Protein AF-R8YKS2-F1 (afdb_monomer_lite)

Secondary structure (DSSP, 8-state):
---HHHHHHHHHHHHHHHHHHHHHHHIIIIIHHHHHHHHSEEEEEEETTEEEEEEEE--SS-TTS---EEEEE----TT--HHHHHHHTTHHHHHHTTT-EEEEE-

Organism: NCBI:txid1217691

pLDDT: mean 81.79, std 11.74, range [42.0, 95.81]

Radius of gyration: 21.77 Å; chains: 1; bounding box: 53×38×58 Å

Foldseek 3Di:
DPDPVVVVVVCVVVVVVVVVVVVVCCCLPPVQLVVLVVQWDWDWDDDPNDTKIKTWHAAPPDPPDDAAEDEAEDDDDPPDPPQSVCSSVCVRVVVSPVRYTYMYID

InterPro domains:
  IPR029058 Alpha/Beta hydrolase fold [SSF53474] (13-104)

Sequence (106 aa):
MLSKQKKNIALYYIFPLILVMGFYAFFRVSILPYIYIKQAQHQLLTANNQTTEIYWKEPDLFADKKYPAIVFLHGIQKDKQGAKAFVRSGLLNEYAKRTFSVLLYL

Structure (mmCIF, N/CA/C/O backbone):
data_AF-R8YKS2-F1
#
_entry.id   AF-R8YKS2-F1
#
loop_
_atom_site.group_PDB
_atom_site.id
_atom_site.type_symbol
_atom_site.label_atom_id
_atom_site.label_alt_id
_atom_site.label_comp_id
_atom_site.label_asym_id
_atom_site.label_entity_id
_atom_site.label_seq_id
_atom_site.pdbx_PDB_ins_code
_atom_site.Cartn_x
_atom_site.Cartn_y
_atom_site.Cartn_z
_atom_site.occupancy
_atom_site.B_iso_or_equiv
_atom_site.auth_seq_id
_atom_site.auth_comp_id
_atom_site.auth_asym_id
_atom_site.auth_atom_id
_atom_site.pdbx_PDB_model_num
ATOM 1 N N . MET A 1 1 ? -37.844 17.939 37.220 1.00 42.00 1 MET A N 1
ATOM 2 C CA . MET A 1 1 ? -36.383 17.694 37.286 1.00 42.00 1 MET A CA 1
ATOM 3 C C . MET A 1 1 ? -36.116 16.228 36.968 1.00 42.00 1 MET A C 1
ATOM 5 O O . MET A 1 1 ? -36.418 15.381 37.797 1.00 42.00 1 MET A O 1
ATOM 9 N N . LEU A 1 2 ? -35.617 15.898 35.769 1.00 52.38 2 LEU A N 1
ATOM 10 C CA . LEU A 1 2 ? -35.167 14.529 35.488 1.00 52.38 2 LEU A CA 1
ATOM 11 C C . LEU A 1 2 ? -33.912 14.255 36.328 1.00 52.38 2 LEU A C 1
ATOM 13 O O . LEU A 1 2 ? -32.902 14.940 36.172 1.00 52.38 2 LEU A O 1
ATOM 17 N N . SER A 1 3 ? -34.013 13.285 37.237 1.00 54.81 3 SER A N 1
ATOM 18 C CA . SER A 1 3 ? -32.937 12.842 38.126 1.00 54.81 3 SER A CA 1
ATOM 19 C C . SER A 1 3 ? -31.615 12.670 37.364 1.00 54.81 3 SER A C 1
AT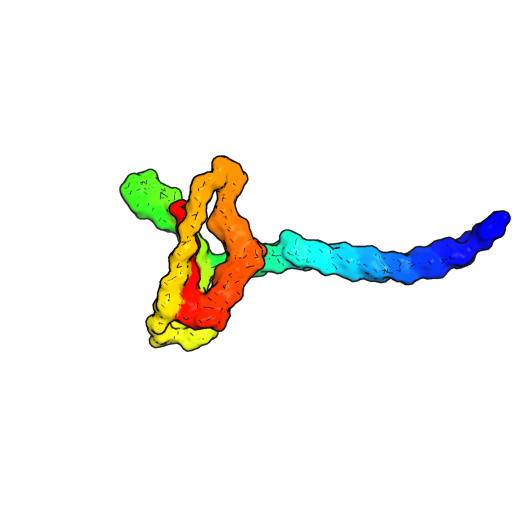OM 21 O O . SER A 1 3 ? -31.547 11.934 36.375 1.00 54.81 3 SER A O 1
ATOM 23 N N . LYS A 1 4 ? -30.556 13.328 37.861 1.00 57.66 4 LYS A N 1
ATOM 24 C CA . LYS A 1 4 ? -29.156 13.220 37.403 1.00 57.66 4 LYS A CA 1
ATOM 25 C C . LYS A 1 4 ? -28.714 11.766 37.148 1.00 57.66 4 LYS A C 1
ATOM 27 O O . LYS A 1 4 ? -27.868 11.544 36.289 1.00 57.66 4 LYS A O 1
ATOM 32 N N . GLN A 1 5 ? -29.311 10.780 37.829 1.00 58.19 5 GLN A N 1
ATOM 33 C CA . GLN A 1 5 ? -29.003 9.356 37.653 1.00 58.19 5 GLN A CA 1
ATOM 34 C C . GLN A 1 5 ? -29.345 8.807 36.259 1.00 58.19 5 GLN A C 1
ATOM 36 O O . GLN A 1 5 ? -28.549 8.052 35.707 1.00 58.19 5 GLN A O 1
ATOM 41 N N . LYS A 1 6 ? -30.474 9.194 35.640 1.00 56.66 6 LYS A N 1
ATOM 42 C CA . LYS A 1 6 ? -30.853 8.661 34.311 1.00 56.66 6 LYS A CA 1
ATOM 43 C C . LYS A 1 6 ? -29.921 9.141 33.193 1.00 56.66 6 LYS A C 1
ATOM 45 O O . LYS A 1 6 ? -29.705 8.423 32.222 1.00 56.66 6 LYS A O 1
ATOM 50 N N . LYS A 1 7 ? -29.338 10.336 33.344 1.00 57.31 7 LYS A N 1
ATOM 51 C CA . LYS A 1 7 ? -28.437 10.943 32.351 1.00 57.31 7 LYS A CA 1
ATOM 52 C C . LYS A 1 7 ? -27.078 10.225 32.278 1.00 57.31 7 LYS A C 1
ATOM 54 O O . LYS A 1 7 ? -26.503 10.133 31.199 1.00 57.31 7 LYS A O 1
ATOM 59 N N . ASN A 1 8 ? -26.612 9.657 33.393 1.00 65.00 8 ASN A N 1
ATOM 60 C CA . ASN A 1 8 ? -25.343 8.922 33.462 1.00 65.00 8 ASN A CA 1
ATOM 61 C C . ASN A 1 8 ? -25.431 7.505 32.875 1.00 65.00 8 ASN A C 1
ATOM 63 O O . ASN A 1 8 ? -24.461 7.036 32.289 1.00 65.00 8 ASN A O 1
ATOM 67 N N . ILE A 1 9 ? -26.591 6.845 32.974 1.00 68.00 9 ILE A N 1
ATOM 68 C CA . ILE A 1 9 ? -26.792 5.500 32.408 1.00 68.00 9 ILE A CA 1
ATOM 69 C C . ILE A 1 9 ? -26.740 5.555 30.877 1.00 68.00 9 ILE A C 1
ATOM 71 O O . ILE A 1 9 ? -26.024 4.777 30.259 1.00 68.00 9 ILE A O 1
ATOM 75 N N . ALA A 1 10 ? -27.425 6.521 30.255 1.00 72.88 10 ALA A N 1
ATOM 76 C CA . ALA A 1 10 ? -27.366 6.708 28.804 1.00 72.88 10 ALA A CA 1
ATOM 77 C C . ALA A 1 10 ? -25.936 7.011 28.316 1.00 72.88 10 ALA A C 1
ATOM 79 O O . ALA A 1 10 ? -25.497 6.467 27.305 1.00 72.88 10 ALA A O 1
ATOM 80 N N . LEU A 1 11 ? -25.179 7.821 29.066 1.00 76.00 11 LEU A N 1
ATOM 81 C CA . LEU A 1 11 ? -23.781 8.128 28.754 1.00 76.00 11 LEU A CA 1
ATOM 82 C C . LEU A 1 11 ? -22.885 6.879 28.818 1.00 76.00 11 LEU A C 1
ATOM 84 O O . LEU A 1 11 ? -21.996 6.732 27.986 1.00 76.00 11 LEU A O 1
ATOM 88 N N . TYR A 1 12 ? -23.158 5.960 29.748 1.00 81.00 12 TYR A N 1
ATOM 89 C CA . TYR A 1 12 ? -22.423 4.701 29.896 1.00 81.00 12 TYR A CA 1
ATOM 90 C C . TYR A 1 12 ? -22.600 3.754 28.700 1.00 81.00 12 TYR A C 1
ATOM 92 O O . TYR A 1 12 ? -21.694 2.988 28.396 1.00 81.00 12 TYR A O 1
ATOM 100 N N . TYR A 1 13 ? -23.728 3.830 27.986 1.00 80.19 13 TYR A N 1
ATOM 101 C CA . TYR A 1 13 ? -23.955 3.055 26.758 1.00 80.19 13 TYR A CA 1
ATOM 102 C C . TYR A 1 13 ? -23.475 3.775 25.491 1.00 80.19 13 TYR A C 1
ATOM 104 O O . TYR A 1 13 ? -23.023 3.131 24.546 1.00 80.19 13 TYR A O 1
ATOM 112 N N . ILE A 1 14 ? -23.531 5.109 25.467 1.00 87.38 14 ILE A N 1
ATOM 113 C CA . ILE A 1 14 ? -23.097 5.916 24.317 1.00 87.38 14 ILE A CA 1
ATOM 114 C C . ILE A 1 14 ? -21.566 6.019 24.255 1.00 87.38 14 ILE A C 1
ATOM 116 O O . ILE A 1 14 ? -20.987 5.981 23.170 1.00 87.38 14 ILE A O 1
ATOM 120 N N . PHE A 1 15 ? -20.891 6.122 25.400 1.00 88.06 15 PHE A N 1
ATOM 121 C CA . PHE A 1 15 ? -19.440 6.300 25.454 1.00 88.06 15 PHE A CA 1
ATOM 122 C C . PHE A 1 15 ? -18.649 5.131 24.830 1.00 88.06 15 PHE A C 1
ATOM 124 O O . PHE A 1 15 ? -17.799 5.405 23.982 1.00 88.06 15 PHE A O 1
ATOM 131 N N . PRO A 1 16 ? -18.939 3.846 25.131 1.00 92.00 16 PRO A N 1
ATOM 132 C CA . PRO A 1 16 ? -18.283 2.718 24.469 1.00 92.00 16 PRO A CA 1
ATOM 133 C C . PRO A 1 16 ? -18.506 2.721 22.958 1.00 92.00 16 PRO A C 1
ATOM 135 O O . PRO A 1 16 ? -17.592 2.409 22.203 1.00 92.00 16 PRO A O 1
ATOM 138 N N . LEU A 1 17 ? -19.698 3.118 22.502 1.00 91.19 17 LEU A N 1
ATOM 139 C CA . LEU A 1 17 ? -20.011 3.183 21.078 1.00 91.19 17 LEU A CA 1
ATOM 140 C C . LEU A 1 17 ? -19.175 4.255 20.367 1.00 91.19 17 LEU A C 1
ATOM 142 O O . LEU A 1 17 ? -18.580 3.977 19.328 1.00 91.19 17 LEU A O 1
ATOM 146 N N . ILE A 1 18 ? -19.078 5.458 20.944 1.00 91.94 18 ILE A N 1
ATOM 147 C CA . ILE A 1 18 ? -18.218 6.532 20.420 1.00 91.94 18 ILE A CA 1
ATOM 148 C C . ILE A 1 18 ? -16.758 6.080 20.406 1.00 91.94 18 ILE A C 1
ATOM 150 O O . ILE A 1 18 ? -16.055 6.318 19.426 1.00 91.94 18 ILE A O 1
ATOM 154 N N . LEU A 1 19 ? -16.313 5.396 21.461 1.00 94.19 19 LEU A N 1
ATOM 155 C CA . LEU A 1 19 ? -14.958 4.872 21.558 1.00 94.19 19 LEU A CA 1
ATOM 156 C C . LEU A 1 19 ? -14.669 3.868 20.430 1.00 94.19 19 LEU A C 1
ATOM 158 O O . LEU A 1 19 ? -13.681 4.020 19.718 1.00 94.19 19 LEU A O 1
ATOM 162 N N . VAL A 1 20 ? -15.555 2.890 20.212 1.00 94.94 20 VAL A N 1
ATOM 163 C CA . VAL A 1 20 ? -15.422 1.885 19.142 1.00 94.94 20 VAL A CA 1
ATOM 164 C C . VAL A 1 20 ? -15.416 2.540 17.762 1.00 94.94 20 VAL A C 1
ATOM 166 O O . VAL A 1 20 ? -14.550 2.235 16.943 1.00 94.94 20 VAL A O 1
ATOM 169 N N . MET A 1 21 ? -16.334 3.475 17.505 1.00 95.25 21 MET A N 1
ATOM 170 C CA . MET A 1 21 ? -16.390 4.200 16.232 1.00 95.25 21 MET A CA 1
ATOM 171 C C . MET A 1 21 ? -15.140 5.058 16.010 1.00 95.25 21 MET A C 1
ATOM 173 O O . MET A 1 21 ? -14.605 5.090 14.902 1.00 95.25 21 MET A O 1
ATOM 177 N N . GLY A 1 22 ? -14.640 5.707 17.065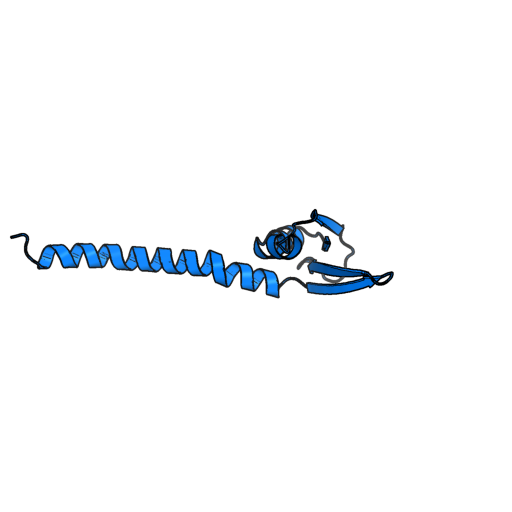 1.00 94.44 22 GLY A N 1
ATOM 178 C CA . GLY A 1 22 ? -13.406 6.487 17.041 1.00 94.44 22 GLY A CA 1
ATOM 179 C C . GLY A 1 22 ? -12.187 5.624 16.724 1.00 94.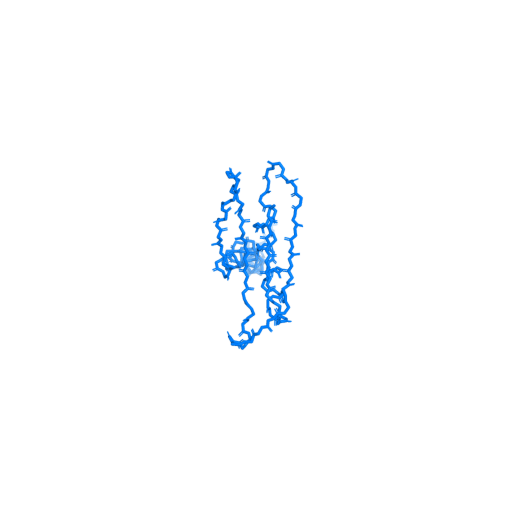44 22 GLY A C 1
ATOM 180 O O . GLY A 1 22 ? -11.420 5.961 15.823 1.00 94.44 22 GLY A O 1
ATOM 181 N N . PHE A 1 23 ? -12.044 4.473 17.386 1.00 95.81 23 PHE A N 1
ATOM 182 C CA . PHE A 1 23 ? -10.981 3.512 17.083 1.00 95.81 23 PHE A CA 1
ATOM 183 C C . PHE A 1 23 ? -11.081 2.972 15.661 1.00 95.81 23 PHE A C 1
ATOM 185 O O . PHE A 1 23 ? -10.071 2.909 14.963 1.00 95.81 23 PHE A O 1
ATOM 192 N N . TYR A 1 24 ? -12.285 2.620 15.207 1.00 95.00 24 TYR A N 1
ATOM 193 C CA . TYR A 1 24 ? -12.498 2.132 13.848 1.00 95.00 24 TYR A CA 1
ATOM 194 C C . TYR A 1 24 ? -12.089 3.178 12.803 1.00 95.00 24 TYR A C 1
ATOM 196 O O . TYR A 1 24 ? -11.335 2.870 11.877 1.00 95.00 24 TYR A O 1
ATOM 204 N N . ALA A 1 25 ? -12.534 4.426 12.974 1.00 95.12 25 ALA A N 1
ATOM 205 C CA . ALA A 1 25 ? -12.181 5.526 12.084 1.00 95.12 25 ALA A CA 1
ATOM 206 C C . ALA A 1 25 ? -10.670 5.806 12.103 1.00 95.12 25 ALA A C 1
ATOM 208 O O . ALA A 1 25 ? -10.049 5.896 11.044 1.00 95.12 25 ALA A O 1
ATOM 209 N N . PHE A 1 26 ? -10.059 5.868 13.289 1.00 94.12 26 PHE A N 1
ATOM 210 C CA . PHE A 1 26 ? -8.617 6.062 13.443 1.00 94.12 26 PHE A CA 1
ATOM 211 C C . PHE A 1 26 ? -7.813 4.951 12.759 1.00 94.12 26 PHE A C 1
ATOM 213 O O . PHE A 1 26 ? -6.877 5.224 12.004 1.00 94.12 26 PHE A O 1
ATOM 220 N N . PHE A 1 27 ? -8.209 3.694 12.958 1.00 94.06 27 PHE A N 1
ATOM 221 C CA . PHE A 1 27 ? -7.536 2.562 12.337 1.00 94.06 27 PHE A CA 1
ATOM 222 C C . PHE A 1 27 ? -7.646 2.615 10.809 1.00 94.06 27 PHE A C 1
ATOM 224 O O . PHE A 1 27 ? -6.645 2.460 10.112 1.00 94.06 27 PHE A O 1
ATOM 231 N N . ARG A 1 28 ? -8.843 2.885 10.276 1.00 91.06 28 ARG A N 1
ATOM 232 C CA . ARG A 1 28 ? -9.100 2.941 8.828 1.00 91.06 28 ARG A CA 1
ATOM 233 C C . ARG A 1 28 ? -8.408 4.099 8.120 1.00 91.06 28 ARG A C 1
ATOM 235 O O . ARG A 1 28 ? -7.953 3.908 6.998 1.00 91.06 28 ARG A O 1
ATOM 242 N N . VAL A 1 29 ? -8.366 5.281 8.730 1.00 90.12 29 VAL A N 1
ATOM 243 C CA . VAL A 1 29 ? -7.873 6.504 8.073 1.00 90.12 29 VAL A CA 1
ATOM 244 C C . VAL A 1 29 ? -6.373 6.703 8.288 1.00 90.12 29 VAL A C 1
ATOM 246 O O . VAL A 1 29 ? -5.698 7.228 7.404 1.00 90.12 29 VAL A O 1
ATOM 249 N N . SER A 1 30 ? -5.836 6.256 9.424 1.00 89.44 30 SER A N 1
ATOM 250 C CA . SER A 1 30 ? -4.447 6.540 9.801 1.00 89.44 30 SER A CA 1
ATOM 251 C C . SER A 1 30 ? -3.564 5.298 9.754 1.00 89.44 30 SER A C 1
ATOM 253 O O . SER A 1 30 ? -2.546 5.294 9.064 1.00 89.44 30 SER A O 1
ATOM 255 N N . ILE A 1 31 ? -3.948 4.230 10.459 1.00 92.75 31 ILE A N 1
ATOM 256 C CA . ILE A 1 31 ? -3.083 3.051 10.627 1.00 92.75 31 ILE A CA 1
ATOM 257 C C . ILE A 1 31 ? -3.032 2.217 9.346 1.00 92.75 31 ILE A C 1
ATOM 259 O O . ILE A 1 31 ? -1.953 1.887 8.858 1.00 92.75 31 ILE A O 1
ATOM 263 N N . LEU A 1 32 ? -4.189 1.886 8.778 1.00 92.81 32 LEU A N 1
ATOM 264 C CA . LEU A 1 32 ? -4.273 0.980 7.638 1.00 92.81 32 LEU A CA 1
ATOM 265 C C . LEU A 1 32 ? -3.561 1.538 6.385 1.00 92.81 32 LEU A C 1
ATOM 267 O O . LEU A 1 32 ? -2.736 0.821 5.815 1.00 92.81 32 LEU A O 1
ATOM 271 N N . PRO A 1 33 ? -3.746 2.818 5.997 1.00 91.25 33 PRO A N 1
ATOM 272 C CA . PRO A 1 33 ? -3.018 3.396 4.869 1.00 91.25 33 PRO A CA 1
ATOM 273 C C . PRO A 1 33 ? -1.513 3.496 5.129 1.00 91.25 33 PRO A C 1
ATOM 275 O O . PRO A 1 33 ? -0.720 3.360 4.198 1.00 91.25 33 PRO A O 1
ATOM 278 N N . TYR A 1 34 ? -1.107 3.718 6.385 1.00 90.81 34 TYR A N 1
ATOM 279 C CA . TYR A 1 34 ? 0.303 3.724 6.770 1.00 90.81 34 TYR A CA 1
ATOM 280 C C . TYR A 1 34 ? 0.950 2.350 6.561 1.00 90.81 34 TYR A C 1
ATOM 282 O O . TYR A 1 34 ? 2.022 2.268 5.960 1.00 90.81 34 TYR A O 1
ATOM 290 N N . ILE A 1 35 ? 0.279 1.274 6.988 1.00 91.94 35 ILE A N 1
ATOM 291 C CA . ILE A 1 35 ? 0.742 -0.104 6.772 1.00 91.94 35 ILE A CA 1
ATOM 292 C C . ILE A 1 35 ? 0.888 -0.387 5.275 1.00 91.94 35 ILE A C 1
ATOM 294 O O . ILE A 1 35 ? 1.917 -0.903 4.848 1.00 91.94 35 ILE A O 1
ATOM 298 N N . TYR A 1 36 ? -0.103 -0.009 4.464 1.00 92.12 36 TYR A N 1
ATOM 299 C CA . TYR A 1 36 ? -0.061 -0.250 3.021 1.00 92.12 36 TYR A CA 1
ATOM 300 C C . TYR A 1 36 ? 1.081 0.484 2.323 1.00 92.12 36 TYR A C 1
ATOM 302 O O . TYR A 1 36 ? 1.760 -0.110 1.490 1.00 92.12 36 TYR A O 1
ATOM 310 N N . ILE A 1 37 ? 1.356 1.735 2.706 1.00 88.25 37 ILE A N 1
ATOM 311 C CA . ILE A 1 37 ? 2.526 2.460 2.193 1.00 88.25 37 ILE A CA 1
ATOM 312 C C . ILE A 1 37 ? 3.823 1.744 2.572 1.00 88.25 37 ILE A C 1
ATOM 314 O O . ILE A 1 37 ? 4.719 1.643 1.745 1.00 88.25 37 ILE A O 1
ATOM 318 N N . LYS A 1 38 ? 3.938 1.252 3.810 1.00 90.06 38 LYS A N 1
ATOM 319 C CA . LYS A 1 38 ? 5.146 0.563 4.283 1.00 90.06 38 LYS A CA 1
ATOM 320 C C . LYS A 1 38 ? 5.377 -0.800 3.629 1.00 90.06 38 LYS A C 1
ATOM 322 O O . LYS A 1 38 ? 6.518 -1.238 3.578 1.00 90.06 38 LYS A O 1
ATOM 327 N N . GLN A 1 39 ? 4.319 -1.458 3.166 1.00 89.62 39 GLN A N 1
ATOM 328 C CA . GLN A 1 39 ? 4.401 -2.747 2.474 1.00 89.62 39 GLN A CA 1
ATOM 329 C C . GLN A 1 39 ? 4.733 -2.615 0.984 1.00 89.62 39 GLN A C 1
ATOM 331 O O . GLN A 1 39 ? 5.180 -3.587 0.383 1.00 89.62 39 GLN A O 1
ATOM 336 N N . ALA A 1 40 ? 4.496 -1.448 0.385 1.00 91.00 40 ALA A N 1
ATOM 337 C CA . ALA A 1 40 ? 4.884 -1.186 -0.991 1.00 91.00 40 ALA A CA 1
ATOM 338 C C . ALA A 1 40 ? 6.391 -0.919 -1.074 1.00 91.00 40 ALA A C 1
ATOM 340 O O . ALA A 1 40 ? 6.941 -0.137 -0.294 1.00 91.00 40 ALA A O 1
ATOM 341 N N . GLN A 1 41 ? 7.051 -1.516 -2.059 1.00 91.50 41 GLN A N 1
ATOM 342 C CA . GLN A 1 41 ? 8.370 -1.075 -2.478 1.00 91.50 41 GLN A CA 1
ATOM 343 C C . GLN A 1 41 ? 8.234 0.256 -3.208 1.00 91.50 41 GLN A C 1
ATOM 345 O O . GLN A 1 41 ? 7.265 0.509 -3.926 1.00 91.50 41 GLN A O 1
ATOM 350 N N . HIS A 1 42 ? 9.209 1.125 -2.984 1.00 90.75 42 HIS A N 1
ATOM 351 C CA . HIS A 1 42 ? 9.213 2.481 -3.496 1.00 90.75 42 HIS A CA 1
ATOM 352 C C . HIS A 1 42 ? 10.590 2.799 -4.065 1.00 90.75 42 HIS A C 1
ATOM 354 O O . HIS A 1 42 ? 11.604 2.581 -3.399 1.00 90.75 42 HIS A O 1
ATOM 360 N N . GLN A 1 43 ? 10.618 3.321 -5.287 1.00 88.94 43 GLN A N 1
ATOM 361 C CA . GLN A 1 43 ? 11.848 3.674 -5.977 1.00 88.94 43 GLN A CA 1
ATOM 362 C C . GLN A 1 43 ? 11.655 4.951 -6.793 1.00 88.94 43 GLN A C 1
ATOM 364 O O . GLN A 1 43 ? 10.611 5.162 -7.406 1.00 88.94 43 GLN A O 1
ATOM 369 N N . LEU A 1 44 ? 12.691 5.788 -6.820 1.00 88.12 44 LEU A N 1
ATOM 370 C CA . LEU A 1 44 ? 12.802 6.893 -7.765 1.00 88.12 44 LEU A CA 1
ATOM 371 C C . LEU A 1 44 ? 13.611 6.401 -8.963 1.00 88.12 44 LEU A C 1
ATOM 373 O O . LEU A 1 44 ? 14.748 5.958 -8.795 1.00 88.12 44 LEU A O 1
ATOM 377 N N . LEU A 1 45 ? 13.028 6.457 -10.156 1.00 85.31 45 LEU A N 1
ATOM 378 C CA . LEU A 1 45 ? 13.748 6.194 -11.397 1.00 85.31 45 LEU A CA 1
ATOM 379 C C . LEU A 1 45 ? 14.034 7.509 -12.100 1.00 85.31 45 LEU A C 1
ATOM 381 O O . LEU A 1 45 ? 13.127 8.308 -12.313 1.00 85.31 45 LEU A O 1
ATOM 385 N N . THR A 1 46 ? 15.290 7.708 -12.484 1.00 87.88 46 THR A N 1
ATOM 386 C CA . THR A 1 46 ? 15.705 8.868 -13.269 1.00 87.88 46 THR A CA 1
ATOM 387 C C . THR A 1 46 ? 16.135 8.411 -14.654 1.00 87.88 46 THR A C 1
ATOM 389 O O . THR A 1 46 ? 17.054 7.606 -14.789 1.00 87.88 46 THR A O 1
ATOM 392 N N . ALA A 1 47 ? 15.478 8.935 -15.685 1.00 86.62 47 ALA A N 1
ATOM 393 C CA . ALA A 1 47 ? 15.823 8.713 -17.083 1.00 86.62 47 ALA A CA 1
ATOM 394 C C . ALA A 1 47 ? 15.691 10.035 -17.846 1.00 86.62 47 ALA A C 1
ATOM 396 O O . ALA A 1 47 ? 14.736 10.774 -17.634 1.00 86.62 47 ALA A O 1
ATOM 397 N N . ASN A 1 48 ? 16.647 10.352 -18.726 1.00 89.50 48 ASN A N 1
ATOM 398 C CA . ASN A 1 48 ? 16.617 11.563 -19.562 1.00 89.50 48 ASN A CA 1
ATOM 399 C C . ASN A 1 48 ? 16.341 12.863 -18.771 1.00 89.50 48 ASN A C 1
ATOM 401 O O . ASN A 1 48 ? 15.539 13.694 -19.188 1.00 89.50 48 ASN A O 1
ATOM 405 N N . ASN A 1 49 ? 16.985 13.025 -17.609 1.00 86.44 49 ASN A N 1
ATOM 406 C CA . ASN A 1 49 ? 16.804 14.149 -16.674 1.00 86.44 49 ASN A CA 1
ATOM 407 C C . ASN A 1 49 ? 15.383 14.308 -16.096 1.00 86.44 49 ASN A C 1
ATOM 409 O O . ASN A 1 49 ? 15.069 15.343 -15.509 1.00 86.44 49 ASN A O 1
ATOM 413 N N . GLN A 1 50 ? 14.533 13.290 -16.218 1.00 83.56 50 GLN A N 1
ATOM 414 C CA . GLN A 1 50 ? 13.225 13.221 -15.575 1.00 83.56 50 GLN A CA 1
ATOM 415 C C . GLN A 1 50 ? 13.271 12.182 -14.460 1.00 83.56 50 GLN A C 1
ATOM 417 O O . GLN A 1 50 ? 13.747 11.068 -14.669 1.00 83.56 50 GLN A O 1
ATOM 422 N N . THR A 1 51 ? 12.792 12.555 -13.274 1.00 83.12 51 THR A N 1
ATOM 423 C CA . THR A 1 51 ? 12.675 11.647 -12.129 1.00 83.12 51 THR A CA 1
ATOM 424 C C . THR A 1 51 ? 11.212 11.295 -11.912 1.00 83.12 51 THR A C 1
ATOM 426 O O . THR A 1 51 ? 10.384 12.183 -11.718 1.00 83.12 51 THR A O 1
ATOM 429 N N . THR A 1 52 ? 10.921 9.999 -11.896 1.00 82.75 52 THR A N 1
ATOM 430 C CA . THR A 1 52 ? 9.584 9.432 -11.714 1.00 82.75 52 THR A CA 1
ATOM 431 C C . THR A 1 52 ? 9.547 8.604 -10.434 1.00 82.75 52 THR A C 1
ATOM 433 O O . THR A 1 52 ? 10.451 7.814 -10.158 1.00 82.75 52 THR A O 1
ATOM 436 N N . GLU A 1 53 ? 8.491 8.788 -9.644 1.00 85.38 53 GLU A N 1
ATOM 437 C CA . GLU A 1 53 ? 8.224 7.998 -8.441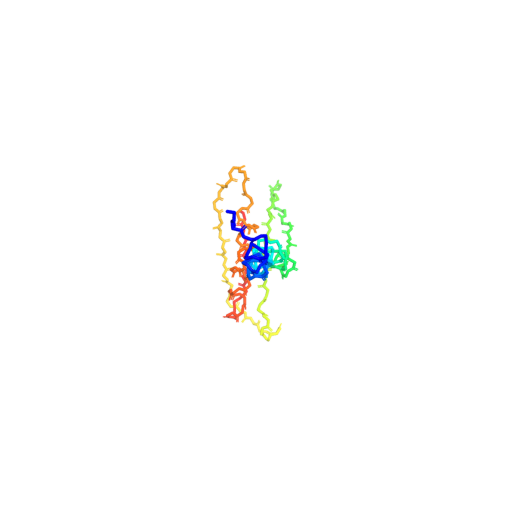 1.00 85.38 53 GLU A CA 1
ATOM 438 C C . GLU A 1 53 ? 7.465 6.727 -8.817 1.00 85.38 53 GLU A C 1
ATOM 440 O O . GLU A 1 53 ? 6.479 6.776 -9.556 1.00 85.38 53 GLU A O 1
ATOM 445 N N . ILE A 1 54 ? 7.923 5.591 -8.303 1.00 88.31 54 ILE A N 1
ATOM 446 C CA . ILE A 1 54 ? 7.357 4.286 -8.615 1.00 88.31 54 ILE A CA 1
ATOM 447 C C . ILE A 1 54 ? 7.070 3.540 -7.331 1.00 88.31 54 ILE A C 1
ATOM 449 O O . ILE A 1 54 ? 7.902 3.472 -6.424 1.00 88.31 54 ILE A O 1
ATOM 453 N N . TYR A 1 55 ? 5.892 2.928 -7.304 1.00 90.69 55 TYR A N 1
ATOM 454 C CA . TYR A 1 55 ? 5.469 2.037 -6.239 1.00 90.69 55 TYR A CA 1
ATOM 455 C C . TYR A 1 55 ? 5.181 0.662 -6.815 1.00 90.69 55 TYR A C 1
ATOM 457 O O . TYR A 1 55 ? 4.505 0.545 -7.838 1.00 90.69 55 TYR A O 1
ATOM 465 N N . TRP A 1 56 ? 5.667 -0.380 -6.156 1.00 91.31 56 TRP A N 1
ATOM 466 C CA . TRP A 1 56 ? 5.438 -1.742 -6.607 1.00 91.31 56 TRP A CA 1
ATOM 467 C C . TRP A 1 56 ? 5.376 -2.733 -5.462 1.00 91.31 56 TRP A C 1
ATOM 469 O O . TRP A 1 56 ? 5.747 -2.431 -4.328 1.00 91.31 56 TRP A O 1
ATOM 479 N N . LYS A 1 57 ? 4.822 -3.906 -5.749 1.00 89.81 57 LYS A N 1
ATOM 480 C CA . LYS A 1 57 ? 4.809 -5.017 -4.810 1.00 89.81 57 LYS A CA 1
ATOM 481 C C . LYS A 1 57 ? 4.844 -6.340 -5.566 1.00 89.81 57 LYS A C 1
ATOM 483 O O . LYS A 1 57 ? 4.065 -6.550 -6.500 1.00 89.81 57 LYS A O 1
ATOM 488 N N . GLU A 1 58 ? 5.740 -7.218 -5.137 1.00 86.50 58 GLU A N 1
ATOM 489 C CA . GLU A 1 58 ? 5.770 -8.617 -5.556 1.00 86.50 58 GLU A CA 1
ATOM 490 C C . GLU A 1 58 ? 4.653 -9.437 -4.888 1.00 86.50 58 GLU A C 1
ATOM 492 O O . GLU A 1 58 ? 4.259 -9.144 -3.754 1.00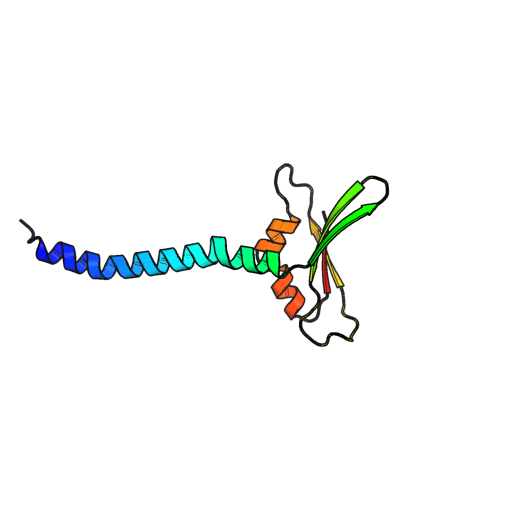 86.50 58 GLU A O 1
ATOM 497 N N . PRO A 1 59 ? 4.120 -10.469 -5.564 1.00 84.88 59 PRO A N 1
ATOM 498 C CA . PRO A 1 59 ? 3.198 -11.406 -4.940 1.00 84.88 59 PRO A CA 1
ATOM 499 C C . PRO A 1 59 ? 3.820 -12.103 -3.734 1.00 84.88 59 PRO A C 1
ATOM 501 O O . PRO A 1 59 ? 4.949 -12.577 -3.794 1.00 84.88 59 PRO A O 1
ATOM 504 N N . ASP A 1 60 ? 3.030 -12.279 -2.675 1.00 75.94 60 ASP A N 1
ATOM 505 C CA . ASP A 1 60 ? 3.467 -13.005 -1.474 1.00 75.94 60 ASP A CA 1
ATOM 506 C C . ASP A 1 60 ? 3.564 -14.538 -1.710 1.00 75.94 60 ASP A C 1
ATOM 508 O O . ASP A 1 60 ? 4.030 -15.286 -0.853 1.00 75.94 60 ASP A O 1
ATOM 512 N N . LEU A 1 61 ? 3.103 -15.036 -2.865 1.00 68.00 61 LEU A N 1
ATOM 513 C CA . LEU A 1 61 ? 3.083 -16.457 -3.220 1.00 68.00 61 LEU A CA 1
ATOM 514 C C . LEU A 1 61 ? 4.246 -16.777 -4.168 1.00 68.00 61 LEU A C 1
ATOM 516 O O . LEU A 1 61 ? 4.363 -16.139 -5.200 1.00 68.00 61 LEU A O 1
ATOM 520 N N . PHE A 1 62 ? 5.054 -17.784 -3.813 1.00 61.53 62 PHE A N 1
ATOM 521 C CA . PHE A 1 62 ? 6.197 -18.372 -4.541 1.00 61.53 62 PHE A CA 1
ATOM 522 C C . PHE A 1 62 ? 7.222 -17.363 -5.101 1.00 61.53 62 PHE A C 1
ATOM 524 O O . PHE A 1 62 ? 7.138 -16.951 -6.257 1.00 61.53 62 PHE A O 1
ATOM 531 N N . ALA A 1 63 ? 8.243 -17.051 -4.299 1.00 60.47 63 ALA A N 1
ATOM 532 C CA . ALA A 1 63 ? 9.310 -16.084 -4.589 1.00 60.47 63 ALA A CA 1
ATOM 533 C C . ALA A 1 63 ? 10.164 -16.370 -5.850 1.00 60.47 63 ALA A C 1
ATOM 535 O O . ALA A 1 63 ? 10.910 -15.502 -6.283 1.00 60.47 63 ALA A O 1
ATOM 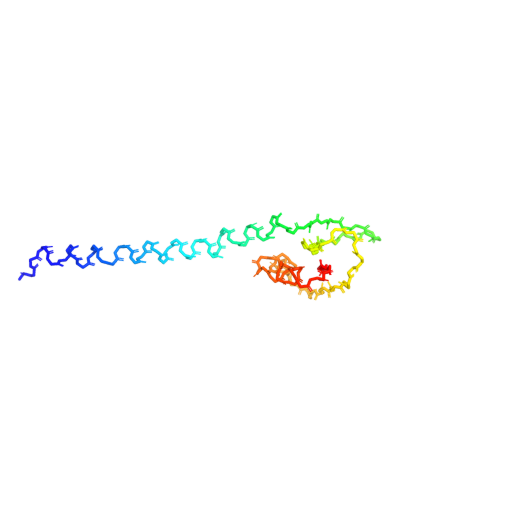536 N N . ASP A 1 64 ? 10.016 -17.537 -6.488 1.00 68.81 64 ASP A N 1
ATOM 537 C CA . ASP A 1 64 ? 10.912 -17.998 -7.561 1.00 68.81 64 ASP A CA 1
ATOM 538 C C . ASP A 1 64 ? 10.206 -18.248 -8.907 1.00 68.81 64 ASP A C 1
ATOM 540 O O . ASP A 1 64 ? 10.705 -18.979 -9.767 1.00 68.81 64 ASP A O 1
ATOM 544 N N . LYS A 1 65 ? 9.013 -17.677 -9.113 1.00 74.00 65 LYS A N 1
ATOM 545 C CA . LYS A 1 65 ? 8.275 -17.793 -10.382 1.00 74.00 65 LYS A CA 1
ATOM 546 C C . LYS A 1 65 ? 8.113 -16.441 -11.063 1.00 74.00 65 LYS A C 1
ATOM 548 O O . LYS A 1 65 ? 8.033 -15.399 -10.426 1.00 74.00 65 LYS A O 1
ATOM 553 N N . LYS A 1 66 ? 8.039 -16.468 -12.396 1.00 79.12 66 LYS A N 1
ATOM 554 C CA . LYS A 1 66 ? 7.657 -15.293 -13.184 1.00 79.12 66 LYS A CA 1
ATOM 555 C C . LYS A 1 66 ? 6.151 -15.080 -13.070 1.00 79.12 66 LYS A C 1
ATOM 557 O O . LYS A 1 66 ? 5.387 -16.018 -13.295 1.00 79.12 66 LYS A O 1
ATOM 562 N N . TYR A 1 67 ? 5.751 -13.846 -12.791 1.00 78.50 67 TYR A N 1
ATOM 563 C CA . TYR A 1 67 ? 4.352 -13.443 -12.692 1.00 78.50 67 TYR A CA 1
ATOM 564 C C . TYR A 1 67 ? 3.971 -12.471 -13.804 1.00 78.50 67 TYR A C 1
ATOM 566 O O . TYR A 1 67 ? 4.813 -11.681 -14.242 1.00 78.50 67 TYR A O 1
ATOM 574 N N . PRO A 1 68 ? 2.707 -12.490 -14.258 1.00 83.50 68 PRO A N 1
ATOM 575 C CA . PRO A 1 68 ? 2.179 -11.394 -15.055 1.00 83.50 68 PRO A CA 1
ATOM 576 C C . PRO A 1 68 ? 2.290 -10.081 -14.272 1.00 83.50 68 PRO A C 1
ATOM 578 O O . PRO A 1 68 ? 1.964 -10.022 -13.083 1.00 83.50 68 PRO A O 1
ATOM 581 N N . ALA A 1 69 ? 2.745 -9.030 -14.953 1.00 86.50 69 ALA A N 1
ATOM 582 C CA . ALA A 1 69 ? 2.828 -7.697 -14.382 1.00 86.50 69 ALA A CA 1
ATOM 583 C C . ALA A 1 69 ? 1.585 -6.876 -14.745 1.00 86.50 69 ALA A C 1
ATOM 585 O O . ALA A 1 69 ? 1.180 -6.838 -15.907 1.00 86.50 69 ALA A O 1
ATOM 586 N N . ILE A 1 70 ? 0.998 -6.194 -13.763 1.00 87.81 70 ILE A N 1
ATOM 587 C CA . ILE A 1 70 ? -0.037 -5.182 -13.983 1.00 87.81 70 ILE A CA 1
ATOM 588 C C . ILE A 1 70 ? 0.600 -3.818 -13.758 1.00 87.81 70 ILE A C 1
ATOM 590 O O . ILE A 1 70 ? 1.124 -3.542 -12.677 1.00 87.81 70 ILE A O 1
ATOM 594 N N . VAL A 1 71 ? 0.530 -2.969 -14.781 1.00 89.31 71 VAL A N 1
ATOM 595 C CA . VAL A 1 71 ? 1.030 -1.599 -14.715 1.00 89.31 71 VAL A CA 1
ATOM 596 C C . VAL A 1 71 ? -0.144 -0.639 -14.622 1.00 89.31 71 VAL A C 1
ATOM 598 O O . VAL A 1 71 ? -1.000 -0.598 -15.504 1.00 89.31 71 VAL A O 1
ATOM 601 N N . PHE A 1 72 ? -0.168 0.146 -13.554 1.00 88.31 72 PHE A N 1
ATOM 602 C CA . PHE A 1 72 ? -1.106 1.241 -13.387 1.00 88.31 72 PHE A CA 1
ATOM 603 C C . PHE A 1 72 ? -0.415 2.553 -13.756 1.00 88.31 72 PHE A C 1
ATOM 605 O O . PHE A 1 72 ? 0.674 2.862 -13.274 1.00 88.31 72 PHE A O 1
ATOM 612 N N . LEU A 1 73 ? -1.075 3.326 -14.610 1.00 85.88 73 LEU A N 1
ATOM 613 C CA . LEU A 1 73 ? -0.667 4.669 -14.998 1.00 85.88 73 LEU A CA 1
ATOM 614 C C . LEU A 1 73 ? -1.723 5.623 -14.467 1.00 85.88 73 LEU A C 1
ATOM 616 O O . LEU A 1 73 ? -2.918 5.401 -14.686 1.00 85.88 73 LEU A O 1
ATOM 620 N N . HIS A 1 74 ? -1.308 6.666 -13.759 1.00 77.69 74 HIS A N 1
ATOM 621 C CA . HIS A 1 74 ? -2.234 7.703 -13.334 1.00 77.69 74 HIS A CA 1
ATOM 622 C C . HIS A 1 74 ? -1.959 9.008 -14.079 1.00 77.69 74 HIS A C 1
ATOM 624 O O . HIS A 1 74 ? -0.833 9.309 -14.442 1.00 77.69 74 HIS A O 1
ATOM 630 N N . GLY A 1 75 ? -3.006 9.798 -14.316 1.00 73.31 75 GLY A N 1
ATOM 631 C CA . GLY A 1 75 ? -2.856 11.104 -14.957 1.00 73.31 75 GLY A CA 1
ATOM 632 C C . GLY A 1 75 ? -2.239 12.156 -14.031 1.00 73.31 75 GLY A C 1
ATOM 633 O O . GLY A 1 75 ? -2.131 11.966 -12.814 1.00 73.31 75 GLY A O 1
ATOM 634 N N . ILE A 1 76 ? -1.907 13.309 -14.612 1.00 67.25 76 ILE A N 1
ATOM 635 C CA . ILE A 1 76 ? -1.398 14.477 -13.887 1.00 67.25 76 ILE A CA 1
ATOM 636 C C . ILE A 1 76 ? -2.479 14.986 -12.924 1.00 67.25 76 ILE A C 1
ATOM 638 O O . ILE A 1 76 ? -3.542 15.444 -13.344 1.00 67.25 76 ILE A O 1
ATOM 642 N N . GLN A 1 77 ? -2.196 14.951 -11.622 1.00 65.75 77 GLN A N 1
ATOM 643 C CA . GLN A 1 77 ? -2.961 15.686 -10.618 1.00 65.75 77 GLN A CA 1
ATOM 644 C C . GLN A 1 77 ? -2.076 16.789 -10.054 1.00 65.75 77 GLN A C 1
ATOM 646 O O . GLN A 1 77 ? -1.077 16.511 -9.399 1.00 65.75 77 GLN A O 1
ATOM 651 N N . LYS A 1 78 ? -2.475 18.039 -10.312 1.00 61.16 78 LYS A N 1
ATOM 652 C CA . LYS A 1 78 ? -1.716 19.263 -10.010 1.00 61.16 78 LYS A CA 1
ATOM 653 C C . LYS A 1 78 ? -1.179 19.320 -8.571 1.00 61.16 78 LYS A C 1
ATOM 655 O O . LYS A 1 78 ? -0.086 19.824 -8.364 1.00 61.16 78 LYS A O 1
ATOM 660 N N . ASP A 1 79 ? -1.906 18.724 -7.620 1.00 62.78 79 ASP A N 1
ATOM 661 C CA . ASP A 1 79 ? -1.617 18.819 -6.182 1.00 62.78 79 ASP A CA 1
ATOM 662 C C . ASP A 1 79 ? -1.709 17.472 -5.434 1.00 62.78 79 ASP A C 1
ATOM 664 O O . ASP A 1 79 ? -1.780 17.438 -4.203 1.00 62.78 79 ASP A O 1
ATOM 668 N N . LYS A 1 80 ? -1.775 16.334 -6.142 1.00 63.00 80 LYS A N 1
ATOM 669 C CA . LYS A 1 80 ? -1.953 15.016 -5.506 1.00 63.00 80 LYS A CA 1
ATOM 670 C C . LYS A 1 80 ? -1.011 13.973 -6.095 1.00 63.00 80 LYS A C 1
ATOM 672 O O . LYS A 1 80 ? -0.969 13.757 -7.300 1.00 63.00 80 LYS A O 1
ATOM 677 N N . GLN A 1 81 ? -0.323 13.254 -5.210 1.00 73.06 81 GLN A N 1
ATOM 678 C CA . GLN A 1 81 ? 0.433 12.051 -5.559 1.00 73.06 81 GLN A CA 1
ATOM 679 C C . GLN A 1 81 ? -0.556 10.907 -5.837 1.00 73.06 81 GLN A C 1
ATOM 681 O O . GLN A 1 81 ? -0.903 10.145 -4.930 1.00 73.06 81 GLN A O 1
ATOM 686 N N . GLY A 1 82 ? -1.059 10.828 -7.075 1.00 81.19 82 GLY A N 1
ATOM 687 C CA . GLY A 1 82 ? -2.025 9.814 -7.514 1.00 81.19 82 GLY A CA 1
ATOM 688 C C . GLY A 1 82 ? -1.543 8.393 -7.219 1.00 81.19 82 GLY A C 1
ATOM 689 O O . GLY A 1 82 ? -2.292 7.594 -6.652 1.00 81.19 82 GLY A O 1
ATOM 690 N N . ALA A 1 83 ? -0.258 8.129 -7.469 1.00 83.25 83 ALA A N 1
ATOM 691 C CA . ALA A 1 83 ? 0.370 6.854 -7.167 1.00 83.25 83 ALA A CA 1
ATOM 692 C C . ALA A 1 83 ? 0.264 6.506 -5.672 1.00 83.25 83 ALA A C 1
ATOM 694 O O . ALA A 1 83 ? -0.258 5.464 -5.278 1.00 83.25 83 ALA A O 1
ATOM 695 N N . LYS A 1 84 ? 0.653 7.436 -4.800 1.00 86.62 84 LYS A N 1
ATOM 696 C CA . LYS A 1 84 ? 0.587 7.249 -3.346 1.00 86.62 84 LYS A CA 1
ATOM 697 C C . LYS A 1 84 ? -0.840 7.100 -2.823 1.00 86.62 84 LYS A C 1
ATOM 699 O O . LYS A 1 84 ? -1.062 6.357 -1.869 1.00 86.62 84 LYS A O 1
ATOM 704 N N . ALA A 1 85 ? -1.813 7.788 -3.419 1.00 87.06 85 ALA A N 1
ATOM 705 C CA . ALA A 1 85 ? -3.224 7.628 -3.071 1.00 87.06 85 ALA A CA 1
ATOM 706 C C . ALA A 1 85 ? -3.732 6.217 -3.408 1.00 87.06 85 ALA A C 1
ATOM 708 O O . ALA A 1 85 ? -4.423 5.599 -2.596 1.00 87.06 85 ALA A O 1
ATOM 709 N N . PHE A 1 86 ? -3.327 5.673 -4.555 1.00 89.00 86 PHE A N 1
ATOM 710 C CA . PHE A 1 86 ? -3.632 4.295 -4.928 1.00 89.00 86 PHE A CA 1
ATOM 711 C C . PHE A 1 86 ? -2.982 3.291 -3.966 1.00 89.00 86 PHE A C 1
ATOM 713 O O . PHE A 1 86 ? -3.658 2.378 -3.498 1.00 89.00 86 PHE A O 1
ATOM 720 N N . VAL A 1 87 ? -1.720 3.488 -3.568 1.00 90.69 87 VAL A N 1
ATOM 721 C CA . VAL A 1 87 ? -1.076 2.637 -2.546 1.00 90.69 87 VAL A CA 1
ATOM 722 C C . VAL A 1 87 ? -1.820 2.710 -1.209 1.00 90.69 87 VAL A C 1
ATOM 724 O O . VAL A 1 87 ? -2.155 1.679 -0.628 1.00 90.69 87 VAL A O 1
ATOM 727 N N . ARG A 1 88 ? -2.161 3.922 -0.748 1.00 90.62 88 ARG A N 1
ATOM 728 C CA . ARG A 1 88 ? -2.926 4.158 0.492 1.00 90.62 88 ARG A CA 1
ATOM 729 C C . ARG A 1 88 ? -4.288 3.473 0.512 1.00 90.62 88 ARG A C 1
ATOM 731 O O . ARG A 1 88 ? -4.767 3.142 1.591 1.00 90.62 88 ARG A O 1
ATOM 738 N N . SER A 1 89 ? -4.908 3.270 -0.648 1.00 90.00 89 SER A N 1
ATOM 739 C CA . SER A 1 89 ? -6.198 2.581 -0.748 1.00 90.00 89 SER A CA 1
ATOM 740 C C . SER A 1 89 ? -6.113 1.080 -0.444 1.00 90.00 89 SER A C 1
ATOM 742 O O . SER A 1 89 ? -7.134 0.453 -0.178 1.00 90.00 89 SER A O 1
ATOM 744 N N . GLY A 1 90 ? -4.911 0.495 -0.486 1.00 90.75 90 GLY A N 1
ATOM 745 C CA . GLY A 1 90 ? -4.701 -0.946 -0.351 1.00 90.75 90 GLY A CA 1
ATOM 746 C C . GLY A 1 90 ? -4.882 -1.731 -1.650 1.00 90.75 90 GLY A C 1
ATOM 747 O O . GLY A 1 90 ? -4.600 -2.925 -1.663 1.00 90.75 90 GLY A O 1
ATOM 748 N N . LEU A 1 91 ? -5.273 -1.087 -2.758 1.00 89.56 91 LEU A N 1
ATOM 749 C CA . LEU A 1 91 ? -5.450 -1.760 -4.048 1.00 89.56 91 LEU A CA 1
ATOM 750 C C . LEU A 1 91 ? -4.169 -2.453 -4.523 1.00 89.56 91 LEU A C 1
ATOM 752 O O . LEU A 1 91 ? -4.235 -3.606 -4.938 1.00 89.56 91 LEU A O 1
ATOM 756 N N . LEU A 1 92 ? -3.003 -1.805 -4.389 1.00 90.31 92 LEU A N 1
ATOM 757 C CA . LEU A 1 92 ? -1.710 -2.415 -4.738 1.00 90.31 92 LEU A CA 1
ATOM 758 C C . LEU A 1 92 ? -1.511 -3.767 -4.023 1.00 90.31 92 LEU A C 1
ATOM 760 O O . LEU A 1 92 ? -1.127 -4.754 -4.646 1.00 90.31 92 LEU A O 1
ATOM 764 N N . ASN A 1 93 ? -1.849 -3.827 -2.732 1.00 88.62 93 ASN A N 1
ATOM 765 C CA . ASN A 1 93 ? -1.771 -5.048 -1.934 1.00 88.62 93 ASN A CA 1
ATOM 766 C C . ASN A 1 93 ? -2.795 -6.104 -2.360 1.00 88.62 93 ASN A C 1
ATOM 768 O O . ASN A 1 93 ? -2.465 -7.287 -2.401 1.00 88.62 93 ASN A O 1
ATOM 772 N N . GLU A 1 94 ? -4.030 -5.704 -2.659 1.00 88.62 94 GLU A N 1
ATOM 773 C CA . GLU A 1 94 ? -5.079 -6.637 -3.083 1.00 88.62 94 GLU A CA 1
ATOM 774 C C . GLU A 1 94 ? -4.774 -7.286 -4.438 1.00 88.62 94 GLU A C 1
ATOM 776 O O . GLU A 1 94 ? -5.038 -8.475 -4.621 1.00 88.62 94 GLU A O 1
ATOM 781 N N . TYR A 1 95 ? -4.166 -6.547 -5.370 1.00 87.81 95 TYR A N 1
ATOM 782 C CA . TYR A 1 95 ? -3.719 -7.113 -6.643 1.00 87.81 95 TYR A CA 1
ATOM 783 C C . TYR A 1 95 ? -2.495 -8.026 -6.474 1.00 87.81 95 TYR A C 1
ATOM 785 O O . TYR A 1 95 ? -2.477 -9.110 -7.058 1.00 87.81 95 TYR A O 1
ATOM 793 N N . ALA A 1 96 ? -1.530 -7.662 -5.620 1.00 85.88 96 ALA A N 1
ATOM 794 C CA . ALA A 1 96 ? -0.349 -8.492 -5.358 1.00 85.88 96 ALA A CA 1
ATOM 795 C C . ALA A 1 96 ? -0.708 -9.869 -4.760 1.00 85.88 96 ALA A C 1
ATOM 797 O O . ALA A 1 96 ? -0.111 -10.885 -5.114 1.00 85.88 96 ALA A O 1
ATOM 798 N N . LYS A 1 97 ? -1.757 -9.950 -3.926 1.00 86.00 97 LYS A N 1
ATOM 799 C CA . LYS A 1 97 ? -2.272 -11.231 -3.397 1.00 86.00 97 LYS A CA 1
ATOM 800 C C . LYS A 1 97 ? -2.765 -12.191 -4.484 1.00 86.00 97 LYS A C 1
ATOM 802 O O . LYS A 1 97 ? -2.807 -13.397 -4.262 1.00 86.00 97 LYS A O 1
ATOM 807 N N . ARG A 1 98 ? -3.161 -11.679 -5.653 1.00 79.69 98 ARG A N 1
ATOM 808 C CA . ARG A 1 98 ? -3.763 -12.456 -6.749 1.00 79.69 98 ARG A CA 1
ATOM 809 C C . ARG A 1 98 ? -2.732 -12.982 -7.752 1.00 79.69 98 ARG A C 1
ATOM 811 O O . ARG A 1 98 ? -3.102 -13.257 -8.885 1.00 79.69 98 ARG A O 1
ATOM 818 N N . THR A 1 99 ? -1.471 -13.159 -7.345 1.00 73.19 99 THR A N 1
ATOM 819 C CA . THR A 1 99 ? -0.355 -13.666 -8.180 1.00 73.19 99 THR A CA 1
ATOM 820 C C . THR A 1 99 ? 0.095 -12.735 -9.315 1.00 73.19 99 THR A C 1
ATOM 822 O O . THR A 1 99 ? 0.617 -13.193 -10.327 1.00 73.19 99 THR A O 1
ATOM 825 N N . PHE A 1 100 ? -0.080 -11.421 -9.155 1.00 72.62 100 PHE A N 1
ATOM 826 C CA . PHE A 1 100 ? 0.405 -10.421 -10.112 1.00 72.62 100 PHE A CA 1
ATOM 827 C C . PHE A 1 100 ? 1.514 -9.580 -9.495 1.00 72.62 100 PHE A C 1
ATOM 829 O O . PHE A 1 100 ? 1.351 -9.079 -8.383 1.00 72.62 100 PHE A O 1
ATOM 836 N N . SER A 1 101 ? 2.600 -9.356 -10.231 1.00 71.25 101 SER A N 1
ATOM 837 C CA . SER A 1 101 ? 3.523 -8.274 -9.885 1.00 71.25 101 SER A CA 1
ATOM 838 C C . SER A 1 101 ? 2.852 -6.959 -10.248 1.00 71.25 101 SER A C 1
ATOM 840 O O . SER A 1 101 ? 2.378 -6.795 -11.369 1.00 71.25 101 SER A O 1
ATOM 842 N N . VAL A 1 102 ? 2.761 -6.021 -9.314 1.00 76.19 102 VAL A N 1
ATOM 843 C CA . VAL A 1 102 ? 2.024 -4.779 -9.565 1.00 76.19 102 VAL A CA 1
ATOM 844 C C . VAL A 1 102 ? 2.962 -3.600 -9.479 1.00 76.19 102 VAL A C 1
ATOM 846 O O . VAL A 1 102 ? 3.705 -3.474 -8.511 1.00 76.19 102 VAL A O 1
ATOM 849 N N . LEU A 1 103 ? 2.899 -2.739 -10.486 1.00 78.88 103 LEU A N 1
ATOM 850 C CA . LEU A 1 103 ? 3.776 -1.596 -10.673 1.00 78.88 103 LEU A CA 1
ATOM 851 C C . LEU A 1 103 ? 2.930 -0.364 -10.993 1.00 78.88 103 LEU A C 1
ATOM 853 O O . LEU A 1 103 ? 1.991 -0.434 -11.782 1.00 78.88 103 LEU A O 1
ATOM 857 N N . LEU A 1 104 ? 3.238 0.765 -10.371 1.00 75.31 104 LEU A N 1
ATOM 858 C CA . LEU A 1 104 ? 2.466 1.996 -10.495 1.00 75.31 104 LEU A CA 1
ATOM 859 C C . LEU A 1 104 ? 3.392 3.169 -10.808 1.00 75.31 104 LEU A C 1
ATOM 861 O O . LEU A 1 104 ? 4.350 3.404 -10.071 1.00 75.31 104 LEU A O 1
ATOM 865 N N . TYR A 1 105 ? 3.061 3.896 -11.875 1.00 74.06 105 TYR A N 1
ATOM 866 C CA . TYR A 1 105 ? 3.833 5.013 -12.421 1.00 74.06 105 TYR A CA 1
ATOM 867 C C . TYR A 1 105 ? 3.052 6.334 -12.385 1.00 74.06 105 TYR A C 1
ATOM 869 O O . TYR A 1 105 ? 1.818 6.343 -12.489 1.00 74.06 105 TYR A O 1
ATOM 877 N N . LEU A 1 106 ? 3.823 7.421 -12.271 1.00 63.19 106 LEU A N 1
ATOM 878 C CA . LEU A 1 106 ? 3.450 8.820 -12.527 1.00 63.19 106 LEU A CA 1
ATOM 879 C C . LEU A 1 106 ? 3.527 9.163 -14.015 1.00 63.19 106 LEU A C 1
ATOM 881 O O . LEU A 1 106 ? 4.500 8.709 -14.660 1.00 63.19 106 LEU A O 1
#